Protein AF-A0A6D1P0G1-F1 (afdb_monomer_lite)

Radius of gyration: 15.42 Å; chains: 1; bounding box: 38×41×40 Å

Foldseek 3Di:
DKKAFAFPVLAFDFQDDDDPNHRPSAQGRMDDQNNQAHPLNQWGKPHDQLPPPDPDDSIDIHGPFVSDDNRGFKMWDKDFDACCVVVVHWLLVDAPDKDFDADPVRHTPDMDRSYNDPVGVLFGMFGAWMWGADPVGIDIDGDGGTDNDRDCVVVNVVRD

pLDDT: mean 92.76, std 8.38, range [57.5, 98.75]

InterPro domains:
  IPR003325 TerD domain [PF02342] (26-149)
  IPR003325 TerD domain [cd06974] (3-150)
  IPR051324 Stress and Tellurium Resistance Protein [PTHR32097] (19-156)

Sequence (160 aa):
MIAFLCNSAGKVTDLGNVENGKPTLVNGDIIFFNSLRHKSGNIWLTGDNRTGAGDGDDEQIIVRLNSLDAQYEKIVFIVQIYNGEKLQQHFGKVQNAFIRAVDARNIEMARFDLSGGPAFASQRSMVFAELIREATGWKLRAIGEPSESDSFVSHLRNYM

Organism: Escherichia coli (NCBI:txid562)

Structure (mmCIF, N/CA/C/O backbone):
data_AF-A0A6D1P0G1-F1
#
_entry.id   AF-A0A6D1P0G1-F1
#
loop_
_atom_site.group_PDB
_atom_site.id
_atom_site.type_symbol
_atom_site.label_atom_id
_atom_site.label_alt_id
_atom_site.label_comp_id
_atom_site.label_asym_id
_atom_site.label_entity_id
_atom_site.label_seq_id
_atom_site.pdbx_PDB_ins_code
_atom_site.Cartn_x
_atom_site.Cartn_y
_atom_site.Cartn_z
_atom_site.occupancy
_atom_site.B_iso_or_equiv
_atom_site.auth_seq_id
_atom_site.auth_comp_id
_atom_site.auth_asym_id
_atom_site.auth_atom_id
_atom_site.pdbx_PDB_model_num
ATOM 1 N N . MET A 1 1 ? 6.107 -1.450 -1.390 1.00 91.38 1 MET A N 1
ATOM 2 C CA . MET A 1 1 ? 4.628 -1.388 -1.307 1.00 91.38 1 MET A CA 1
ATOM 3 C C . MET A 1 1 ? 4.203 -0.365 -0.266 1.00 91.38 1 MET A C 1
ATOM 5 O O . MET A 1 1 ? 4.974 -0.069 0.642 1.00 91.38 1 MET A O 1
ATOM 9 N N . ILE A 1 2 ? 2.995 0.182 -0.402 1.00 97.25 2 ILE A N 1
ATOM 10 C CA . ILE A 1 2 ? 2.421 1.186 0.497 1.00 97.25 2 ILE A CA 1
ATOM 11 C C . ILE A 1 2 ? 0.972 0.807 0.818 1.00 97.25 2 ILE A C 1
ATOM 13 O O . ILE A 1 2 ? 0.255 0.332 -0.064 1.00 97.25 2 ILE A O 1
ATOM 17 N N . ALA A 1 3 ? 0.536 1.033 2.058 1.00 98.44 3 ALA A N 1
ATOM 18 C CA . ALA A 1 3 ? -0.874 0.963 2.431 1.00 98.44 3 ALA A CA 1
ATOM 19 C C . ALA A 1 3 ? -1.321 2.220 3.184 1.00 98.44 3 ALA A C 1
ATOM 21 O O . ALA A 1 3 ? -0.634 2.673 4.099 1.00 98.44 3 ALA A O 1
ATOM 22 N N . PHE A 1 4 ? -2.485 2.753 2.819 1.00 98.69 4 PHE A N 1
ATOM 23 C CA . PHE A 1 4 ? -3.158 3.838 3.536 1.00 98.69 4 PHE A CA 1
ATOM 24 C C . PHE A 1 4 ? -4.323 3.268 4.328 1.00 98.69 4 PHE A C 1
ATOM 2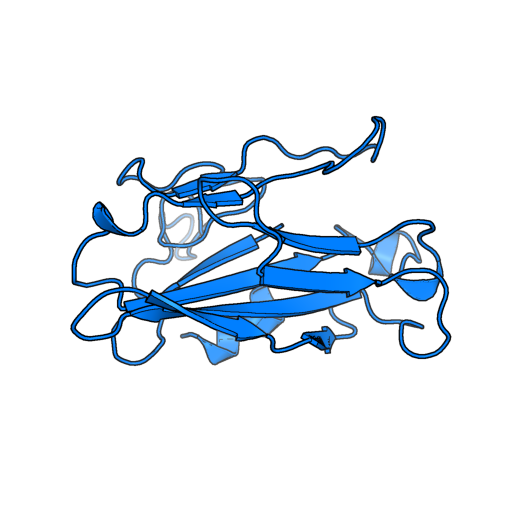6 O O . PHE A 1 4 ? -5.160 2.579 3.746 1.00 98.69 4 PHE A O 1
ATOM 33 N N . LEU A 1 5 ? -4.394 3.558 5.624 1.00 98.75 5 LEU A N 1
ATOM 34 C CA . LEU A 1 5 ? -5.568 3.281 6.438 1.00 98.75 5 LEU A CA 1
ATOM 35 C C . LEU A 1 5 ? -6.461 4.521 6.424 1.00 98.75 5 LEU A C 1
ATOM 37 O O . LEU A 1 5 ? -6.037 5.618 6.780 1.00 98.75 5 LEU A O 1
ATOM 41 N N . CYS A 1 6 ? -7.704 4.335 6.003 1.00 98.75 6 CYS A N 1
ATOM 42 C CA . CYS A 1 6 ? -8.660 5.404 5.779 1.00 98.75 6 CYS A CA 1
ATOM 43 C C . CYS A 1 6 ? -9.904 5.220 6.653 1.00 98.75 6 CYS A C 1
ATOM 45 O O . CYS A 1 6 ? -10.365 4.096 6.883 1.00 98.75 6 CYS A O 1
ATOM 47 N N . ASN A 1 7 ? -10.487 6.337 7.077 1.00 98.12 7 ASN A N 1
ATOM 48 C CA . ASN A 1 7 ? -11.768 6.370 7.773 1.00 98.12 7 ASN A CA 1
ATOM 49 C C . ASN A 1 7 ? -12.967 6.124 6.834 1.00 98.12 7 ASN A C 1
ATOM 51 O O . ASN A 1 7 ? -12.798 5.862 5.640 1.00 98.12 7 ASN A O 1
ATOM 55 N N . SER A 1 8 ? -14.186 6.250 7.366 1.00 96.50 8 SER A N 1
ATOM 56 C CA . SER A 1 8 ? -15.449 6.109 6.620 1.00 96.50 8 SER A CA 1
ATOM 57 C C . SER A 1 8 ? -15.610 7.093 5.454 1.00 96.50 8 SER A C 1
ATOM 59 O O . SER A 1 8 ? -16.233 6.769 4.445 1.00 96.50 8 SER A O 1
ATOM 61 N N . ALA A 1 9 ? -14.991 8.275 5.533 1.00 97.38 9 ALA A N 1
ATOM 62 C CA . ALA A 1 9 ? -14.937 9.245 4.437 1.00 97.38 9 ALA A CA 1
ATOM 63 C C . ALA A 1 9 ? -13.852 8.913 3.391 1.00 97.38 9 ALA A C 1
ATOM 65 O O . ALA A 1 9 ? -13.644 9.668 2.439 1.00 97.38 9 ALA A O 1
ATOM 66 N N . GLY A 1 10 ? -13.134 7.800 3.563 1.00 97.62 10 GLY A N 1
ATOM 67 C CA . GLY A 1 10 ? -12.023 7.399 2.709 1.00 97.62 10 GLY A CA 1
ATOM 68 C C . GLY A 1 10 ? -10.750 8.216 2.936 1.00 97.62 10 GLY A C 1
ATOM 69 O O . GLY A 1 10 ? -9.910 8.251 2.038 1.00 97.62 10 GLY A O 1
ATOM 70 N N . LYS A 1 11 ? -10.595 8.865 4.099 1.00 98.38 11 LYS A N 1
ATOM 71 C CA . LYS A 1 11 ? -9.481 9.779 4.391 1.00 98.38 11 LYS A CA 1
ATOM 72 C C . LYS A 1 11 ? -8.499 9.228 5.420 1.00 98.38 11 LYS A C 1
ATOM 74 O O . LYS A 1 11 ? -8.914 8.617 6.403 1.00 98.38 11 LYS A O 1
ATOM 79 N N . VAL A 1 12 ? -7.212 9.477 5.200 1.00 98.38 12 VAL A N 1
ATOM 80 C CA . VAL A 1 12 ? -6.123 9.248 6.153 1.00 98.38 12 VAL A CA 1
ATOM 81 C C . VAL A 1 12 ? -6.141 10.386 7.165 1.00 98.38 12 VAL A C 1
ATOM 83 O O . VAL A 1 12 ? -5.988 11.548 6.794 1.00 98.38 12 VAL A O 1
ATOM 86 N N . THR A 1 13 ? -6.342 10.063 8.440 1.00 96.81 13 THR A N 1
ATOM 87 C CA . THR A 1 13 ? -6.529 11.075 9.493 1.00 96.81 13 THR A CA 1
ATOM 88 C C . THR A 1 13 ? -5.311 11.272 10.387 1.00 96.81 13 THR A C 1
ATOM 90 O O . THR A 1 13 ? -5.157 12.348 10.959 1.00 96.81 13 THR A O 1
ATOM 93 N N . ASP A 1 14 ? -4.434 10.273 10.497 1.00 97.69 14 ASP A N 1
ATOM 94 C CA . ASP A 1 14 ? -3.178 10.368 11.240 1.00 97.69 14 ASP A CA 1
ATOM 95 C C . ASP A 1 14 ? -1.982 10.326 10.276 1.00 97.69 14 ASP A C 1
ATOM 97 O O . ASP A 1 14 ? -1.639 9.283 9.719 1.00 97.69 14 ASP A O 1
ATOM 101 N N . LEU A 1 15 ? -1.328 11.472 10.073 1.00 97.31 15 LEU A N 1
ATOM 102 C CA . LEU A 1 15 ? -0.109 11.580 9.258 1.00 97.31 15 LEU A CA 1
ATOM 103 C C . LEU A 1 15 ? 1.173 11.320 10.070 1.00 97.31 15 LEU A C 1
ATOM 105 O O . LEU A 1 15 ? 2.273 11.585 9.583 1.00 97.31 15 LEU A O 1
ATOM 109 N N . GLY A 1 16 ? 1.049 10.800 11.290 1.00 96.69 16 GLY A N 1
ATOM 110 C CA . GLY A 1 16 ? 2.168 10.405 12.128 1.00 96.69 16 GLY A CA 1
ATOM 111 C C . GLY A 1 16 ? 2.874 11.573 12.808 1.00 96.69 16 GLY A C 1
ATOM 112 O O . GLY A 1 16 ? 2.311 12.647 13.031 1.00 96.69 16 GLY A O 1
ATOM 113 N N . ASN A 1 17 ? 4.135 11.341 13.168 1.00 96.62 17 ASN A N 1
ATOM 114 C CA . ASN A 1 17 ? 4.950 12.316 13.883 1.00 96.62 17 ASN A CA 1
ATOM 115 C C . ASN A 1 17 ? 5.114 13.614 13.077 1.00 96.62 17 ASN A C 1
ATOM 117 O O . ASN A 1 17 ? 5.115 13.613 11.847 1.00 96.62 17 ASN A O 1
ATOM 121 N N . VAL A 1 18 ? 5.343 14.720 13.783 1.00 96.94 18 VAL A N 1
ATOM 122 C CA . VAL A 1 18 ? 5.631 16.022 13.176 1.00 96.94 18 VAL A CA 1
ATOM 123 C C . VAL A 1 18 ? 7.052 16.437 13.527 1.00 96.94 18 VAL A C 1
ATOM 125 O O . VAL A 1 18 ? 7.415 16.516 14.697 1.00 96.94 18 VAL A O 1
ATOM 128 N N . GLU A 1 19 ? 7.837 16.768 12.508 1.00 96.12 19 GLU A N 1
ATOM 129 C CA . GLU A 1 19 ? 9.186 17.312 12.640 1.00 96.12 19 GLU A CA 1
ATOM 130 C C . GLU A 1 19 ? 9.276 18.618 11.851 1.00 96.12 19 GLU A C 1
ATOM 132 O O . GLU A 1 19 ? 8.849 18.698 10.699 1.00 96.12 19 GLU A O 1
ATOM 137 N N . ASN A 1 20 ? 9.803 19.677 12.472 1.00 95.56 20 ASN A N 1
ATOM 138 C CA . ASN A 1 20 ? 9.912 21.009 11.857 1.00 95.56 20 ASN A CA 1
ATOM 139 C C . ASN A 1 20 ? 8.586 21.521 11.250 1.00 95.56 20 ASN A C 1
ATOM 141 O O . ASN A 1 20 ? 8.569 22.140 10.184 1.00 95.56 20 ASN A O 1
ATOM 145 N N . GLY A 1 21 ? 7.464 21.226 11.915 1.00 94.31 21 GLY A N 1
ATOM 146 C CA . GLY A 1 21 ? 6.123 21.622 11.474 1.00 94.31 21 GLY A CA 1
ATOM 147 C C . GLY A 1 21 ? 5.572 20.830 10.284 1.00 94.31 21 GLY A C 1
ATOM 148 O O . GLY A 1 21 ? 4.543 21.220 9.736 1.00 94.31 21 GLY A O 1
ATOM 149 N N . LYS A 1 22 ? 6.225 19.736 9.867 1.00 93.81 22 LYS A N 1
ATOM 150 C CA . LYS A 1 22 ? 5.776 18.878 8.763 1.00 93.81 22 LYS A CA 1
ATOM 151 C C . LYS A 1 22 ? 5.566 17.432 9.231 1.00 93.81 22 LYS A C 1
ATOM 153 O O . LYS A 1 22 ? 6.395 16.932 9.990 1.00 93.81 22 LYS A O 1
ATOM 158 N N . PRO A 1 23 ? 4.503 16.744 8.776 1.00 95.06 23 PRO A N 1
ATOM 159 C CA . PRO A 1 23 ? 4.328 15.324 9.055 1.00 95.06 23 PRO A CA 1
ATOM 160 C C . PRO A 1 23 ? 5.445 14.490 8.424 1.00 95.06 23 PRO A C 1
ATOM 162 O O . PRO A 1 23 ? 5.789 14.690 7.257 1.00 95.06 23 PRO A O 1
ATOM 165 N N . THR A 1 24 ? 5.987 13.534 9.173 1.00 95.44 24 THR A N 1
ATOM 166 C CA . THR A 1 24 ? 6.988 12.576 8.680 1.00 95.44 24 THR A CA 1
ATOM 167 C C . THR A 1 24 ? 6.353 11.336 8.058 1.00 95.44 24 THR A C 1
ATOM 169 O O . THR A 1 24 ? 7.056 10.548 7.427 1.00 95.44 24 THR A O 1
ATOM 172 N N . LEU A 1 25 ? 5.035 11.148 8.233 1.00 96.62 25 LEU A N 1
ATOM 173 C CA . LEU A 1 25 ? 4.267 9.946 7.871 1.00 96.62 25 LEU A CA 1
ATOM 174 C C . LEU A 1 25 ? 4.622 8.704 8.706 1.00 96.62 25 LEU A C 1
ATOM 176 O O . LEU A 1 25 ? 3.925 7.692 8.645 1.00 96.62 25 LEU A O 1
ATOM 180 N N . VAL A 1 26 ? 5.680 8.773 9.517 1.00 95.81 26 VAL A N 1
ATOM 181 C CA . VAL A 1 26 ? 6.118 7.696 10.408 1.00 95.81 26 VAL A CA 1
ATOM 182 C C . VAL A 1 26 ? 5.215 7.647 11.633 1.00 95.81 26 VAL A C 1
ATOM 184 O O . VAL A 1 26 ? 4.880 8.684 12.203 1.00 95.81 26 VAL A O 1
ATOM 187 N N . ASN A 1 27 ? 4.852 6.433 12.056 1.00 94.31 27 ASN A N 1
ATOM 188 C CA . ASN A 1 27 ? 3.897 6.164 13.141 1.00 94.31 27 ASN A CA 1
ATOM 189 C C . ASN A 1 27 ? 2.466 6.677 12.890 1.00 94.31 27 ASN A C 1
ATOM 191 O O . ASN A 1 27 ? 1.669 6.703 13.826 1.00 94.31 27 ASN A O 1
ATOM 195 N N . GLY A 1 28 ? 2.138 7.053 11.652 1.00 97.00 28 GLY A N 1
ATOM 196 C CA . GLY A 1 28 ? 0.778 7.398 11.241 1.00 97.00 28 GLY A CA 1
ATOM 197 C C . GLY A 1 28 ? 0.008 6.214 10.658 1.00 97.00 28 GLY A C 1
ATOM 198 O O . GLY A 1 28 ? 0.442 5.062 10.714 1.00 97.00 28 GLY A O 1
ATOM 199 N N . ASP A 1 29 ? -1.104 6.530 10.004 1.00 98.44 29 ASP A N 1
ATOM 200 C CA . ASP A 1 29 ? -2.013 5.616 9.303 1.00 98.44 29 ASP A CA 1
ATOM 201 C C . ASP A 1 29 ? -1.483 5.194 7.912 1.00 98.44 29 ASP A C 1
ATOM 203 O O . ASP A 1 29 ? -2.236 4.772 7.032 1.00 98.44 29 ASP A O 1
ATOM 207 N N . ILE A 1 30 ? -0.170 5.308 7.687 1.00 98.31 30 ILE A N 1
ATOM 208 C CA . ILE A 1 30 ? 0.495 4.988 6.421 1.00 98.31 30 ILE A CA 1
ATOM 209 C C . ILE A 1 30 ? 1.604 3.969 6.679 1.00 98.31 30 ILE A C 1
ATOM 211 O O . ILE A 1 30 ? 2.532 4.202 7.457 1.00 98.31 30 ILE A O 1
ATOM 215 N N . ILE A 1 31 ? 1.525 2.844 5.971 1.00 98.12 31 ILE A N 1
ATOM 216 C CA . ILE A 1 31 ? 2.542 1.792 5.965 1.00 98.12 31 ILE A CA 1
ATOM 217 C C . ILE A 1 31 ? 3.390 1.921 4.712 1.00 98.12 31 ILE A C 1
ATOM 219 O O . ILE A 1 31 ? 2.855 1.921 3.607 1.00 98.12 31 ILE A O 1
ATOM 223 N N . PHE A 1 32 ? 4.705 2.009 4.883 1.00 95.94 32 PHE A N 1
ATOM 224 C CA . PHE A 1 32 ? 5.691 2.090 3.801 1.00 95.94 32 PHE A CA 1
ATOM 225 C C . PHE A 1 32 ? 7.092 1.766 4.343 1.00 95.94 32 PHE A C 1
ATOM 227 O O . PHE A 1 32 ? 7.247 1.497 5.531 1.00 95.94 32 PHE A O 1
ATOM 234 N N . PHE A 1 33 ? 8.130 1.813 3.503 1.00 92.12 33 PHE A N 1
ATOM 235 C CA . PHE A 1 33 ? 9.489 1.375 3.861 1.00 92.12 33 PHE A CA 1
ATOM 236 C C . PHE A 1 33 ? 10.109 2.065 5.102 1.00 92.12 33 PHE A C 1
ATOM 238 O O . PHE A 1 33 ? 10.916 1.443 5.785 1.00 92.12 33 PHE A O 1
ATOM 245 N N . ASN A 1 34 ? 9.712 3.303 5.447 1.00 93.31 34 ASN A N 1
ATOM 246 C CA . ASN A 1 34 ? 10.153 3.980 6.685 1.00 93.31 34 ASN A CA 1
ATOM 247 C C . ASN A 1 34 ? 9.167 3.843 7.865 1.00 93.31 34 ASN A C 1
ATOM 249 O O . ASN A 1 34 ? 9.455 4.313 8.961 1.00 93.31 34 ASN A O 1
ATOM 253 N N . SER A 1 35 ? 8.005 3.220 7.660 1.00 96.00 35 SER A N 1
ATOM 254 C CA . SER A 1 35 ? 6.970 2.990 8.676 1.00 96.00 35 SER A CA 1
ATOM 255 C C . SER A 1 35 ? 6.394 1.588 8.475 1.00 96.00 35 SER A C 1
ATOM 257 O O . SER A 1 35 ? 5.293 1.399 7.957 1.00 96.00 35 SER A O 1
ATOM 259 N N . LEU A 1 36 ? 7.198 0.575 8.812 1.00 95.81 36 LEU A N 1
ATOM 260 C CA . LEU A 1 36 ? 6.915 -0.821 8.461 1.00 95.81 36 LEU A CA 1
ATOM 261 C C . LEU A 1 36 ? 5.712 -1.407 9.203 1.00 95.81 36 LEU A C 1
ATOM 263 O O . LEU A 1 36 ? 5.164 -2.414 8.776 1.00 95.81 36 LEU A O 1
ATOM 267 N N . ARG A 1 37 ? 5.300 -0.834 10.334 1.00 97.00 37 ARG A N 1
ATOM 268 C CA . ARG A 1 37 ? 4.251 -1.404 11.183 1.00 97.00 37 ARG A CA 1
ATOM 269 C C . ARG A 1 37 ? 3.398 -0.298 11.778 1.00 97.00 37 ARG A C 1
ATOM 271 O O . ARG A 1 37 ? 3.921 0.651 12.350 1.00 97.00 37 ARG A O 1
ATOM 278 N N . HIS A 1 38 ? 2.082 -0.458 11.684 1.00 98.12 38 HIS A N 1
ATOM 279 C CA . HIS A 1 38 ? 1.130 0.468 12.289 1.00 98.12 38 HIS A CA 1
ATOM 280 C C . HIS A 1 38 ? 1.117 0.268 13.808 1.00 98.12 38 HIS A C 1
ATOM 282 O O . HIS A 1 38 ? 1.244 -0.867 14.278 1.00 98.12 38 HIS A O 1
ATOM 288 N N . LYS A 1 39 ? 0.871 1.336 14.578 1.00 95.44 39 LYS A N 1
ATOM 289 C CA . LYS A 1 39 ? 0.814 1.313 16.055 1.00 95.44 39 LYS A CA 1
ATOM 290 C C . LYS A 1 39 ? -0.142 0.259 16.627 1.00 95.44 39 LYS A C 1
ATOM 292 O O . LYS A 1 39 ? 0.136 -0.317 17.669 1.00 95.44 39 LYS A O 1
ATOM 297 N N . SER A 1 40 ? -1.224 -0.061 15.908 1.00 96.69 40 SER A N 1
ATOM 298 C CA . SER A 1 40 ? -2.155 -1.140 16.296 1.00 96.69 40 SER A CA 1
ATOM 299 C C . SER A 1 40 ? -1.541 -2.549 16.279 1.00 96.69 40 SER A C 1
ATOM 301 O O . SER A 1 40 ? -2.115 -3.482 16.828 1.00 96.69 40 SER A O 1
ATOM 303 N N . GLY A 1 41 ? -0.439 -2.750 15.551 1.00 97.19 41 GLY A N 1
ATOM 304 C CA . GLY A 1 41 ? 0.134 -4.065 15.267 1.00 97.19 41 GLY A CA 1
ATOM 305 C C . GLY A 1 41 ? -0.664 -4.941 14.287 1.00 97.19 41 GLY A C 1
ATOM 306 O O . GLY A 1 41 ? -0.209 -6.042 13.969 1.00 97.19 41 GLY A O 1
ATOM 307 N N . ASN A 1 42 ? -1.804 -4.466 13.776 1.00 98.12 42 ASN A N 1
ATOM 308 C CA . ASN A 1 42 ? -2.715 -5.231 12.914 1.00 98.12 42 ASN A CA 1
ATOM 309 C C . ASN A 1 42 ? -2.467 -5.051 11.415 1.00 98.12 42 ASN A C 1
ATOM 311 O O . ASN A 1 42 ? -3.133 -5.694 10.611 1.00 98.12 42 ASN A O 1
ATOM 315 N N . ILE A 1 43 ? -1.503 -4.220 11.030 1.00 98.31 43 ILE A N 1
ATOM 316 C CA . ILE A 1 43 ? -1.025 -4.118 9.654 1.00 98.31 43 ILE A CA 1
ATOM 317 C C . ILE A 1 43 ? 0.465 -3.792 9.641 1.00 98.31 43 ILE A C 1
ATOM 319 O O . ILE A 1 43 ? 0.936 -2.968 10.434 1.00 98.31 43 ILE A O 1
ATOM 323 N N . TRP A 1 44 ? 1.212 -4.485 8.786 1.00 97.75 44 TRP A N 1
ATOM 324 C CA . TRP A 1 44 ? 2.653 -4.302 8.648 1.00 97.75 44 TRP A CA 1
ATOM 325 C C . TRP A 1 44 ? 3.165 -4.756 7.279 1.00 97.75 44 TRP A C 1
ATOM 327 O O . TRP A 1 44 ? 2.595 -5.649 6.659 1.00 97.75 44 TRP A O 1
ATOM 337 N N . LEU A 1 45 ? 4.268 -4.155 6.847 1.00 95.94 45 LEU A N 1
ATOM 338 C CA . LEU A 1 45 ? 5.118 -4.562 5.737 1.00 95.94 45 LEU A CA 1
ATOM 339 C C . LEU A 1 45 ? 6.200 -5.516 6.281 1.00 95.94 45 LEU A C 1
ATOM 341 O O . LEU A 1 45 ? 6.858 -5.204 7.274 1.00 95.94 45 LEU A O 1
ATOM 345 N N . THR A 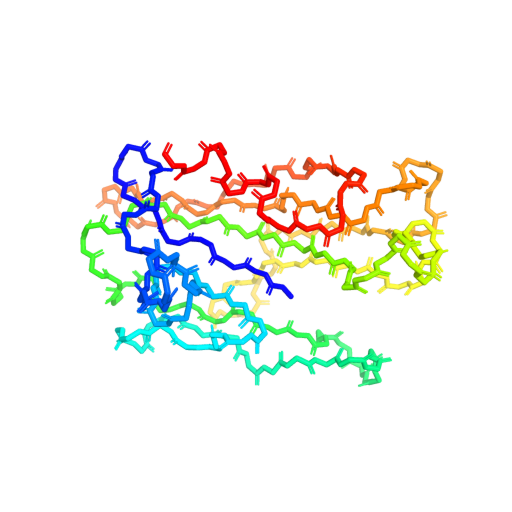1 46 ? 6.359 -6.698 5.683 1.00 89.44 46 THR A N 1
ATOM 346 C CA . THR A 1 46 ? 7.282 -7.754 6.156 1.00 89.44 46 THR A CA 1
ATOM 347 C C . THR A 1 46 ? 8.758 -7.438 5.925 1.00 89.44 46 THR A C 1
ATOM 349 O O . THR A 1 46 ? 9.613 -8.008 6.599 1.00 89.44 46 THR A O 1
ATOM 352 N N . GLY A 1 47 ? 9.054 -6.517 5.012 1.00 79.44 47 GLY A N 1
ATOM 353 C CA . GLY A 1 47 ? 10.392 -6.068 4.651 1.00 79.44 47 GLY A CA 1
ATOM 354 C C . GLY A 1 47 ? 10.341 -5.180 3.407 1.00 79.44 47 GLY A C 1
ATOM 355 O O . GLY A 1 47 ? 9.329 -5.146 2.712 1.00 79.44 47 GLY A O 1
ATOM 356 N N . ASP A 1 48 ? 11.426 -4.449 3.163 1.00 69.94 48 ASP A N 1
ATOM 357 C CA . ASP A 1 48 ? 11.672 -3.669 1.941 1.00 69.94 48 ASP A CA 1
ATOM 358 C C . ASP A 1 48 ? 12.749 -4.420 1.144 1.00 69.94 48 ASP A C 1
ATOM 360 O O . ASP A 1 48 ? 13.944 -4.325 1.456 1.00 69.94 48 ASP A O 1
ATOM 364 N N . ASN A 1 49 ? 12.331 -5.268 0.198 1.00 72.75 49 ASN A N 1
ATOM 365 C CA . ASN A 1 49 ? 13.257 -6.040 -0.630 1.00 72.75 49 ASN A CA 1
ATOM 366 C C . ASN A 1 49 ? 13.725 -5.178 -1.803 1.00 72.75 49 ASN A C 1
ATOM 368 O O . ASN A 1 49 ? 13.126 -5.134 -2.874 1.00 72.75 49 ASN A O 1
ATOM 372 N N . ARG A 1 50 ? 14.852 -4.498 -1.591 1.00 68.81 50 ARG A N 1
ATOM 373 C CA . ARG A 1 50 ? 15.419 -3.538 -2.549 1.00 68.81 50 ARG A CA 1
ATOM 374 C C . ARG A 1 50 ? 16.073 -4.170 -3.772 1.00 68.81 50 ARG A C 1
ATOM 376 O O . ARG A 1 50 ? 16.410 -3.443 -4.705 1.00 68.81 50 ARG A O 1
ATOM 383 N N . THR A 1 51 ? 16.338 -5.475 -3.746 1.00 63.62 51 THR A N 1
ATOM 384 C CA . THR A 1 51 ? 17.036 -6.171 -4.835 1.00 63.62 51 THR A CA 1
ATOM 385 C C . THR A 1 51 ? 16.089 -6.954 -5.733 1.00 63.62 51 THR A C 1
ATOM 387 O O . THR A 1 51 ? 16.484 -7.270 -6.853 1.00 63.62 51 THR A O 1
ATOM 390 N N . GLY A 1 52 ? 14.880 -7.278 -5.256 1.00 61.00 52 GLY A N 1
ATOM 391 C CA . GLY A 1 52 ? 13.977 -8.214 -5.935 1.00 61.00 52 GLY A CA 1
ATOM 392 C C . GLY A 1 52 ? 14.577 -9.618 -6.062 1.00 61.00 52 GLY A C 1
ATOM 393 O O . GLY A 1 52 ? 14.287 -10.343 -7.007 1.00 61.00 52 GLY A O 1
ATOM 394 N N . ALA A 1 53 ? 15.529 -9.963 -5.184 1.00 57.50 53 ALA A N 1
ATOM 395 C CA . ALA A 1 53 ? 16.154 -11.277 -5.184 1.00 57.50 53 ALA A CA 1
ATOM 396 C C . ALA A 1 53 ? 15.313 -12.245 -4.345 1.00 57.50 53 ALA A C 1
ATOM 398 O O . ALA A 1 53 ? 15.063 -11.983 -3.168 1.00 57.50 53 ALA A O 1
ATOM 399 N N . GLY A 1 54 ? 14.951 -13.379 -4.941 1.00 59.16 54 GLY A N 1
ATOM 400 C CA . GLY A 1 54 ? 14.129 -14.417 -4.326 1.00 59.16 54 GLY A CA 1
ATOM 401 C C . GLY A 1 54 ? 13.087 -14.947 -5.308 1.00 59.16 54 GLY A C 1
ATOM 402 O O . GLY A 1 54 ? 12.836 -14.336 -6.342 1.00 59.16 54 GLY A O 1
ATOM 403 N N . ASP A 1 55 ? 12.495 -16.095 -4.984 1.00 61.81 55 ASP A N 1
ATOM 404 C CA . ASP A 1 55 ? 11.316 -16.599 -5.687 1.00 61.81 55 ASP A CA 1
ATOM 405 C C . ASP A 1 55 ? 10.054 -16.176 -4.920 1.00 61.81 55 ASP A C 1
ATOM 407 O O . ASP A 1 55 ? 9.989 -16.316 -3.696 1.00 61.81 55 ASP A O 1
ATOM 411 N N . GLY A 1 56 ? 9.021 -15.721 -5.633 1.00 70.69 56 GLY A N 1
ATOM 412 C CA . GLY A 1 56 ? 7.714 -15.400 -5.051 1.00 70.69 56 GLY A CA 1
ATOM 413 C C . GLY A 1 56 ? 7.486 -13.908 -4.812 1.00 70.69 56 GLY A C 1
ATOM 414 O O . GLY A 1 56 ? 7.796 -13.090 -5.671 1.00 70.69 56 GLY A O 1
ATOM 415 N N . ASP A 1 57 ? 6.849 -13.564 -3.689 1.00 79.06 57 ASP A N 1
ATOM 416 C CA . ASP A 1 57 ? 6.534 -12.171 -3.358 1.00 79.06 57 ASP A CA 1
ATOM 417 C C . ASP A 1 57 ? 7.738 -11.510 -2.669 1.00 79.06 57 ASP A C 1
ATOM 419 O O . ASP A 1 57 ? 8.086 -11.874 -1.545 1.00 79.06 57 ASP A O 1
ATOM 423 N N . ASP A 1 58 ? 8.338 -10.510 -3.318 1.00 83.31 58 ASP A N 1
ATOM 424 C CA . ASP A 1 58 ? 9.496 -9.777 -2.784 1.00 83.31 58 ASP A CA 1
ATOM 425 C C . ASP A 1 58 ? 9.171 -8.974 -1.518 1.00 83.31 58 ASP A C 1
ATOM 427 O O . ASP A 1 58 ? 9.985 -8.859 -0.602 1.00 83.31 58 ASP A O 1
ATOM 431 N N . GLU A 1 59 ? 7.964 -8.419 -1.458 1.00 89.31 59 GLU A N 1
ATOM 432 C CA . GLU A 1 59 ? 7.451 -7.640 -0.338 1.00 89.31 59 GLU A CA 1
ATOM 433 C C . GLU A 1 59 ? 6.021 -8.072 -0.032 1.00 89.31 59 GLU A C 1
ATOM 435 O O . GLU A 1 59 ? 5.256 -8.406 -0.938 1.00 89.31 59 GLU A O 1
ATOM 440 N N . GLN A 1 60 ? 5.615 -8.018 1.238 1.00 93.81 60 GLN A N 1
ATOM 441 C CA . GLN A 1 60 ? 4.244 -8.342 1.633 1.00 93.81 60 GLN A CA 1
ATOM 442 C C . GLN A 1 60 ? 3.718 -7.347 2.662 1.00 93.81 60 GLN A C 1
ATOM 444 O O . GLN A 1 60 ? 4.359 -7.094 3.680 1.00 93.81 60 GLN A O 1
ATOM 449 N N . ILE A 1 61 ? 2.512 -6.822 2.431 1.00 96.88 61 ILE A N 1
ATOM 450 C CA . ILE A 1 61 ? 1.735 -6.150 3.474 1.00 96.88 61 ILE A CA 1
ATOM 451 C C . ILE A 1 61 ? 0.744 -7.162 4.039 1.00 96.88 61 ILE A C 1
ATOM 453 O O . ILE A 1 61 ? -0.126 -7.656 3.326 1.00 96.88 61 ILE A O 1
ATOM 457 N N . ILE A 1 62 ? 0.867 -7.455 5.329 1.00 97.06 62 ILE A N 1
ATOM 458 C CA . ILE A 1 62 ? -0.029 -8.359 6.047 1.00 97.06 62 ILE A CA 1
ATOM 459 C C . ILE A 1 62 ? -1.010 -7.527 6.864 1.00 97.06 62 ILE A C 1
ATOM 461 O O . ILE A 1 62 ? -0.608 -6.602 7.571 1.00 97.06 62 ILE A O 1
ATOM 465 N N . VAL A 1 63 ? -2.296 -7.884 6.796 1.00 98.12 63 VAL A N 1
ATOM 466 C CA . VAL A 1 63 ? -3.387 -7.181 7.482 1.00 98.12 63 VAL A CA 1
ATOM 467 C C . VAL A 1 63 ? -4.257 -8.158 8.274 1.00 98.12 63 VAL A C 1
ATOM 469 O O . VAL A 1 63 ? -4.809 -9.110 7.727 1.00 98.12 63 VAL A O 1
ATOM 472 N N . ARG A 1 64 ? -4.447 -7.895 9.568 1.00 97.75 64 ARG A N 1
ATOM 473 C CA . ARG A 1 64 ? -5.420 -8.571 10.439 1.00 97.75 64 ARG A CA 1
ATOM 474 C C . ARG A 1 64 ? -6.740 -7.805 10.420 1.00 97.75 64 ARG A C 1
ATOM 476 O O . ARG A 1 64 ? -7.052 -7.050 11.337 1.00 97.75 64 ARG A O 1
ATOM 483 N N . LEU A 1 65 ? -7.510 -8.009 9.355 1.00 97.19 65 LEU A N 1
ATOM 484 C CA . LEU A 1 65 ? -8.715 -7.231 9.043 1.00 97.19 65 LEU A CA 1
ATOM 485 C C . LEU A 1 65 ? -9.770 -7.214 10.161 1.00 97.19 65 LEU A C 1
ATOM 487 O O . LEU A 1 65 ? -10.350 -6.168 10.446 1.00 97.19 65 LEU A O 1
ATOM 491 N N . ASN A 1 66 ? -9.981 -8.347 10.834 1.00 94.69 66 ASN A N 1
ATOM 492 C CA . ASN A 1 66 ? -10.963 -8.462 11.922 1.00 94.69 66 ASN A CA 1
ATOM 493 C C . ASN A 1 66 ? -10.505 -7.795 13.229 1.00 94.69 66 ASN A C 1
ATOM 495 O O . ASN A 1 66 ? -11.307 -7.627 14.140 1.00 94.69 66 ASN A O 1
ATOM 499 N N . SER A 1 67 ? -9.223 -7.438 13.335 1.00 97.12 67 SER A N 1
ATOM 500 C CA . SER A 1 67 ? -8.639 -6.792 14.516 1.00 97.12 67 SER A CA 1
ATOM 501 C C . SER A 1 67 ? -8.412 -5.292 14.319 1.00 97.12 67 SER A C 1
ATOM 503 O O . SER A 1 67 ? -8.027 -4.608 15.263 1.00 97.12 67 SER A O 1
ATOM 505 N N . LEU A 1 68 ? -8.610 -4.767 13.106 1.00 97.38 68 LEU A N 1
ATOM 506 C CA . LEU A 1 68 ? -8.512 -3.333 12.854 1.00 97.38 68 LEU A CA 1
ATOM 507 C C . LEU A 1 68 ? -9.652 -2.586 13.540 1.00 97.38 68 LEU A C 1
ATOM 509 O O . LEU A 1 68 ? -10.813 -2.984 13.413 1.00 97.38 68 LEU A O 1
ATOM 513 N N . ASP A 1 69 ? -9.296 -1.476 14.188 1.00 97.31 69 ASP A N 1
ATOM 514 C CA . ASP A 1 69 ? -10.236 -0.554 14.822 1.00 97.31 69 ASP A CA 1
ATOM 515 C C . ASP A 1 69 ? -11.359 -0.146 13.853 1.00 97.31 69 ASP A C 1
ATOM 517 O O . ASP A 1 69 ? -11.138 -0.017 12.642 1.00 97.31 69 ASP A O 1
ATOM 521 N N . ALA A 1 70 ? -12.567 0.028 14.389 1.00 96.50 70 ALA A N 1
ATOM 522 C CA . ALA A 1 70 ? -13.755 0.385 13.625 1.00 96.50 70 ALA A CA 1
ATOM 523 C C . ALA A 1 70 ? -13.612 1.734 12.908 1.00 96.50 70 ALA A C 1
ATOM 525 O O . ALA A 1 70 ? -14.234 1.915 11.868 1.00 96.50 70 ALA A O 1
ATOM 526 N N . GLN A 1 71 ? -12.758 2.639 13.401 1.00 97.44 71 GLN A N 1
ATOM 527 C CA . GLN A 1 71 ? -12.478 3.904 12.722 1.00 97.44 71 GLN A CA 1
ATOM 528 C C . GLN A 1 71 ? -11.873 3.716 11.324 1.00 97.44 71 GLN A C 1
ATOM 530 O O . GLN A 1 71 ? -11.973 4.624 10.507 1.00 97.44 71 GLN A O 1
ATOM 535 N N . TYR A 1 72 ? -11.242 2.569 11.044 1.00 98.38 72 TYR A N 1
ATOM 536 C CA . TYR A 1 72 ? -10.685 2.250 9.733 1.00 98.38 72 TYR A CA 1
ATOM 537 C C . TYR A 1 72 ? -11.689 1.441 8.919 1.00 98.38 72 TYR A C 1
ATOM 539 O O . TYR A 1 72 ? -11.938 0.265 9.204 1.00 98.38 72 TYR A O 1
ATOM 547 N N . GLU A 1 73 ? -12.233 2.055 7.876 1.00 98.38 73 GLU A N 1
ATOM 548 C CA . GLU A 1 73 ? -13.246 1.457 6.999 1.00 98.38 73 GLU A CA 1
ATOM 549 C C . GLU A 1 73 ? -12.752 1.260 5.566 1.00 98.38 73 GLU A C 1
ATOM 551 O O . GLU A 1 73 ? -13.412 0.601 4.763 1.00 98.38 73 GLU A O 1
ATOM 556 N N . LYS A 1 74 ? -11.571 1.782 5.231 1.00 98.62 74 LYS A N 1
ATOM 557 C CA . LYS A 1 74 ? -10.934 1.552 3.938 1.00 98.62 74 LYS A CA 1
ATOM 558 C C . LYS A 1 74 ? -9.432 1.351 4.098 1.00 98.62 74 LYS A C 1
ATOM 560 O O . LYS A 1 74 ? -8.801 1.985 4.937 1.00 98.62 74 LYS A O 1
ATOM 565 N N . ILE A 1 75 ? -8.856 0.483 3.272 1.00 98.75 75 ILE A N 1
ATOM 566 C CA . ILE A 1 75 ? -7.406 0.348 3.119 1.00 98.75 75 ILE A CA 1
ATOM 567 C C . ILE A 1 75 ? -7.075 0.425 1.639 1.00 98.75 75 ILE A C 1
ATOM 569 O O . ILE A 1 75 ? -7.655 -0.320 0.854 1.00 98.75 75 ILE A O 1
ATOM 573 N N . VAL A 1 76 ? -6.151 1.296 1.253 1.00 98.69 76 VAL A N 1
ATOM 574 C CA . VAL A 1 76 ? -5.717 1.453 -0.143 1.00 98.69 76 VAL A CA 1
ATOM 575 C C . VAL A 1 76 ? -4.309 0.910 -0.286 1.00 98.69 76 VAL A C 1
ATOM 577 O O . VAL A 1 76 ? -3.436 1.293 0.487 1.00 98.69 76 VAL A O 1
ATOM 580 N N . PHE A 1 77 ? -4.081 0.049 -1.276 1.00 98.38 77 PHE A N 1
ATOM 581 C CA . PHE A 1 77 ? -2.781 -0.560 -1.543 1.00 98.38 77 PHE A CA 1
ATOM 582 C C . PHE A 1 77 ? -2.164 0.013 -2.810 1.00 98.38 77 PHE A C 1
ATOM 584 O O . PHE A 1 77 ? -2.789 0.044 -3.873 1.00 98.38 77 PHE A O 1
ATOM 591 N N . ILE A 1 78 ? -0.913 0.441 -2.692 1.00 97.81 78 ILE A N 1
ATOM 592 C CA . ILE A 1 78 ? -0.146 1.062 -3.766 1.00 97.81 78 ILE A CA 1
ATOM 593 C C . ILE A 1 78 ? 1.172 0.310 -3.928 1.00 97.81 78 ILE A C 1
ATOM 595 O O . ILE A 1 78 ? 1.846 -0.048 -2.959 1.00 97.81 78 ILE A O 1
ATOM 599 N N . VAL A 1 79 ? 1.568 0.115 -5.178 1.00 94.69 79 VAL A N 1
ATOM 600 C CA . VAL A 1 79 ? 2.913 -0.325 -5.551 1.00 94.69 79 VAL A CA 1
ATOM 601 C C . VAL A 1 79 ? 3.629 0.829 -6.238 1.00 94.69 79 VAL A C 1
ATOM 603 O O . VAL A 1 79 ? 3.009 1.594 -6.975 1.00 94.69 79 VAL A O 1
ATOM 606 N N . GLN A 1 80 ? 4.924 0.987 -5.977 1.00 93.75 80 GLN A N 1
ATOM 607 C CA . GLN A 1 80 ? 5.749 1.999 -6.631 1.00 93.75 80 GLN A CA 1
ATOM 608 C C . GLN A 1 80 ? 7.176 1.494 -6.819 1.00 93.75 80 GLN A C 1
ATOM 610 O O . GLN A 1 80 ? 7.662 0.700 -6.015 1.00 93.75 80 GLN A O 1
ATOM 615 N N . ILE A 1 81 ? 7.860 2.033 -7.821 1.00 91.88 81 ILE A N 1
ATOM 616 C CA . ILE A 1 81 ? 9.309 1.943 -7.973 1.00 91.88 81 ILE A CA 1
ATOM 617 C C . ILE A 1 81 ? 9.925 3.118 -7.223 1.00 91.88 81 ILE A C 1
ATOM 619 O O . ILE A 1 81 ? 9.673 4.276 -7.550 1.00 91.88 81 ILE A O 1
ATOM 623 N N . TYR A 1 82 ? 10.743 2.831 -6.217 1.00 90.00 82 TYR A N 1
ATOM 624 C CA . TYR A 1 82 ? 11.431 3.870 -5.460 1.00 90.00 82 TYR A CA 1
ATOM 625 C C . TYR A 1 82 ? 12.483 4.584 -6.325 1.00 90.00 82 TYR A C 1
ATOM 627 O O . TYR A 1 8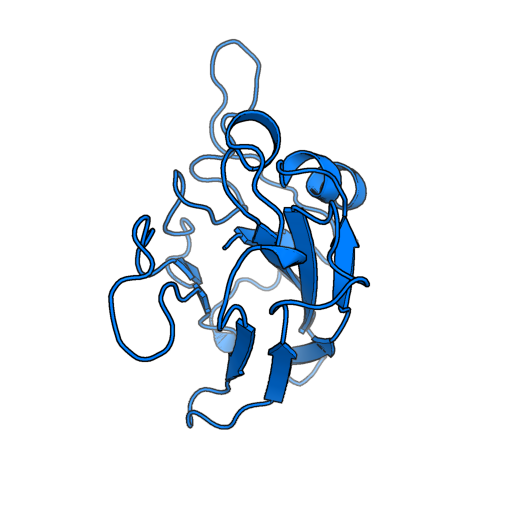2 ? 13.336 3.935 -6.925 1.00 90.00 82 TYR A O 1
ATOM 635 N N . ASN A 1 83 ? 12.442 5.923 -6.369 1.00 91.38 83 ASN A N 1
ATOM 636 C CA . ASN A 1 83 ? 13.330 6.762 -7.190 1.00 91.38 83 ASN A CA 1
ATOM 637 C C . ASN A 1 83 ? 13.327 6.405 -8.690 1.00 91.38 83 ASN A C 1
ATOM 639 O O . ASN A 1 83 ? 14.345 6.578 -9.370 1.00 91.38 83 ASN A O 1
ATOM 643 N N . GLY A 1 84 ? 12.207 5.898 -9.212 1.00 92.62 84 GLY A N 1
ATOM 644 C CA . GLY A 1 84 ? 12.106 5.453 -10.600 1.00 92.62 84 GLY A CA 1
ATOM 645 C C . GLY A 1 84 ? 12.442 6.550 -11.614 1.00 92.62 84 GLY A C 1
ATOM 646 O O . GLY A 1 84 ? 13.078 6.269 -12.627 1.00 92.62 84 GLY A O 1
ATOM 647 N N . GLU A 1 85 ? 12.106 7.813 -11.346 1.00 94.06 85 GLU A N 1
ATOM 648 C CA . GLU A 1 85 ? 12.455 8.922 -12.239 1.00 94.06 85 GLU A CA 1
ATOM 649 C C . GLU A 1 85 ? 13.976 9.120 -12.315 1.00 94.06 85 GLU A C 1
ATOM 651 O O . GLU A 1 85 ? 14.568 9.072 -13.397 1.00 94.06 85 GLU A O 1
ATOM 656 N N . LYS A 1 86 ? 14.634 9.247 -11.159 1.00 95.19 86 LYS A N 1
ATOM 657 C CA . LYS A 1 86 ? 16.091 9.420 -11.068 1.00 95.19 86 LYS A CA 1
ATOM 658 C C . LYS A 1 86 ? 16.854 8.231 -11.657 1.00 95.19 86 LYS A C 1
ATOM 660 O O . LYS A 1 86 ? 17.884 8.423 -12.297 1.00 95.19 86 LYS A O 1
ATOM 665 N N . LEU A 1 87 ? 16.361 7.014 -11.435 1.00 93.62 87 LEU A N 1
ATOM 666 C CA . LEU A 1 87 ? 16.979 5.775 -11.915 1.00 93.62 87 LEU A CA 1
ATOM 667 C C . LEU A 1 87 ? 16.570 5.413 -13.350 1.00 93.62 87 LEU A C 1
ATOM 669 O O . LEU A 1 87 ? 17.024 4.396 -13.869 1.00 93.62 87 LEU A O 1
ATOM 673 N N . GLN A 1 88 ? 15.732 6.227 -14.002 1.00 93.38 88 GLN A N 1
ATOM 674 C CA . GLN A 1 88 ? 15.204 5.967 -15.347 1.00 93.38 88 GLN A CA 1
ATOM 675 C C . GLN A 1 88 ? 14.496 4.601 -15.455 1.00 93.38 88 GLN A C 1
ATOM 677 O O . GLN A 1 88 ? 14.538 3.932 -16.495 1.00 93.38 88 GLN A O 1
ATOM 682 N N . GLN A 1 89 ? 13.826 4.205 -14.374 1.00 92.06 89 GLN A N 1
ATOM 683 C CA . GLN A 1 89 ? 13.039 2.987 -14.232 1.00 92.06 89 GLN A CA 1
ATOM 684 C C . GLN A 1 89 ? 11.537 3.301 -14.278 1.00 92.06 89 GLN A C 1
ATOM 686 O O . GLN A 1 89 ? 11.071 4.352 -13.840 1.00 92.06 89 GLN A O 1
ATOM 691 N N . HIS A 1 90 ? 10.782 2.364 -14.836 1.00 93.56 90 HIS A N 1
ATOM 692 C CA . HIS A 1 90 ? 9.322 2.328 -14.864 1.00 93.56 90 HIS A CA 1
ATOM 693 C C . HIS A 1 90 ? 8.902 0.860 -15.015 1.00 93.56 90 HIS A C 1
ATOM 695 O O . HIS A 1 90 ? 9.724 0.035 -15.421 1.00 93.56 90 HIS A O 1
ATOM 701 N N . PHE A 1 91 ? 7.649 0.521 -14.715 1.00 92.75 91 PHE A N 1
ATOM 702 C CA . PHE A 1 91 ? 7.164 -0.865 -14.712 1.00 92.75 91 PHE A CA 1
ATOM 703 C C . PHE A 1 91 ? 7.413 -1.585 -16.046 1.00 92.75 91 PHE A C 1
ATOM 705 O O . PHE A 1 91 ? 7.880 -2.717 -16.048 1.00 92.75 91 PHE A O 1
ATOM 712 N N . GLY A 1 92 ? 7.277 -0.891 -17.182 1.00 90.69 92 GLY A N 1
ATOM 713 C CA . GLY A 1 92 ? 7.617 -1.449 -18.501 1.00 90.69 92 GLY A CA 1
ATOM 714 C C . GLY A 1 92 ? 9.081 -1.898 -18.699 1.00 90.69 92 GLY A C 1
ATOM 715 O O . GLY A 1 92 ? 9.360 -2.589 -19.673 1.00 90.69 92 GLY A O 1
ATOM 716 N N . LYS A 1 93 ? 10.021 -1.530 -17.813 1.00 90.12 93 LYS A N 1
ATOM 717 C CA . LYS A 1 93 ? 11.420 -2.016 -17.811 1.00 90.12 93 LYS A CA 1
ATOM 718 C C . LYS A 1 93 ? 11.677 -3.136 -16.801 1.00 90.12 93 LYS A C 1
ATOM 720 O O . LYS A 1 93 ? 12.765 -3.708 -16.810 1.00 90.12 93 LYS A O 1
ATOM 725 N N . VAL A 1 94 ? 10.723 -3.423 -15.921 1.00 86.06 94 VAL A N 1
ATOM 726 C CA . VAL A 1 94 ? 10.856 -4.458 -14.894 1.00 86.06 94 VAL A CA 1
ATOM 727 C C . VAL A 1 94 ? 10.276 -5.758 -15.445 1.00 86.06 94 VAL A C 1
ATOM 729 O O . VAL A 1 94 ? 9.164 -5.783 -15.973 1.00 86.06 94 VAL A O 1
ATOM 732 N N . GLN A 1 95 ? 11.054 -6.834 -15.368 1.00 85.88 95 GLN A N 1
ATOM 733 C CA . GLN A 1 95 ? 10.603 -8.171 -15.751 1.00 85.88 95 GLN A CA 1
ATOM 734 C C . GLN A 1 95 ? 9.986 -8.874 -14.546 1.00 85.88 95 GLN A C 1
ATOM 736 O O . GLN A 1 95 ? 10.443 -8.670 -13.425 1.00 85.88 95 GLN A O 1
ATOM 741 N N . ASN A 1 96 ? 8.981 -9.717 -14.790 1.00 84.88 96 ASN A N 1
ATOM 742 C CA . ASN A 1 96 ? 8.287 -10.500 -13.762 1.00 84.88 96 ASN A CA 1
ATOM 743 C C . ASN A 1 96 ? 7.720 -9.647 -12.611 1.00 84.88 96 ASN A C 1
ATOM 745 O O . ASN A 1 96 ? 7.584 -10.122 -11.487 1.00 84.88 96 ASN A O 1
ATOM 749 N N . ALA A 1 97 ? 7.381 -8.387 -12.887 1.00 87.81 97 ALA A N 1
ATOM 750 C CA . ALA A 1 97 ? 6.770 -7.499 -11.917 1.00 87.81 97 ALA A CA 1
ATOM 751 C C . ALA A 1 97 ? 5.284 -7.827 -11.795 1.00 87.81 97 ALA A C 1
ATOM 753 O O . ALA A 1 97 ? 4.533 -7.718 -12.763 1.00 87.81 97 ALA A O 1
ATOM 754 N N . PHE A 1 98 ? 4.833 -8.175 -10.597 1.00 91.31 98 PHE A N 1
ATOM 755 C CA . PHE A 1 98 ? 3.414 -8.344 -10.318 1.00 91.31 98 PHE A CA 1
ATOM 756 C C . PHE A 1 98 ? 3.072 -7.864 -8.912 1.00 91.31 98 PHE A C 1
ATOM 758 O O . PHE A 1 98 ? 3.926 -7.755 -8.036 1.00 91.31 98 PHE A O 1
ATOM 765 N N . ILE A 1 99 ? 1.789 -7.603 -8.697 1.00 94.38 99 ILE A N 1
ATOM 766 C CA . ILE A 1 99 ? 1.210 -7.427 -7.368 1.00 94.38 99 ILE A CA 1
ATOM 767 C C . ILE A 1 99 ? -0.037 -8.294 -7.264 1.00 94.38 99 ILE A C 1
ATOM 769 O O . ILE A 1 99 ? -0.803 -8.416 -8.223 1.00 94.38 99 ILE A O 1
ATOM 773 N N . ARG A 1 100 ? -0.239 -8.916 -6.103 1.00 96.25 100 ARG A N 1
ATOM 774 C CA . ARG A 1 100 ? -1.390 -9.778 -5.844 1.00 96.25 100 ARG A CA 1
ATOM 775 C C . ARG A 1 100 ? -1.948 -9.591 -4.441 1.00 96.25 100 ARG A C 1
ATOM 777 O O . ARG A 1 100 ? -1.248 -9.154 -3.533 1.00 96.25 100 ARG A O 1
ATOM 784 N N . ALA A 1 101 ? -3.212 -9.955 -4.280 1.00 96.81 101 ALA A N 1
ATOM 785 C CA . ALA A 1 101 ? -3.895 -10.067 -3.001 1.00 96.81 101 ALA A CA 1
ATOM 786 C C . ALA A 1 101 ? -4.303 -11.525 -2.789 1.00 96.81 101 ALA A C 1
ATOM 788 O O . ALA A 1 101 ? -4.901 -12.138 -3.675 1.00 96.81 101 ALA A O 1
ATOM 789 N N . VAL A 1 102 ? -4.007 -12.060 -1.608 1.00 96.50 102 VAL A N 1
ATOM 790 C CA . VAL A 1 102 ? -4.377 -13.419 -1.199 1.00 96.50 102 VAL A CA 1
ATOM 791 C C . VAL A 1 102 ? -5.150 -13.379 0.117 1.00 96.50 102 VAL A C 1
ATOM 793 O O . VAL A 1 102 ? -4.917 -12.499 0.949 1.00 96.50 102 VAL A O 1
ATOM 796 N N . ASP A 1 103 ? -6.074 -14.319 0.313 1.00 94.88 103 ASP A N 1
ATOM 797 C CA . ASP A 1 103 ? -6.751 -14.501 1.599 1.00 94.88 103 ASP A CA 1
ATOM 798 C C . ASP A 1 103 ? -5.871 -15.268 2.612 1.00 94.88 103 ASP A C 1
ATOM 800 O O . ASP A 1 103 ? -4.766 -15.722 2.310 1.00 94.88 103 ASP A O 1
ATOM 804 N N . ALA A 1 104 ? -6.371 -15.455 3.839 1.00 91.31 104 ALA A N 1
ATOM 805 C CA . ALA A 1 104 ? -5.649 -16.181 4.892 1.00 91.31 104 ALA A CA 1
ATOM 806 C C . ALA A 1 104 ? -5.401 -17.675 4.583 1.00 91.31 104 ALA A C 1
ATOM 808 O O . ALA A 1 104 ? -4.617 -18.320 5.276 1.00 91.31 104 ALA A O 1
ATOM 809 N N . ARG A 1 105 ? -6.069 -18.235 3.567 1.00 94.62 105 ARG A N 1
ATOM 810 C CA . ARG A 1 105 ? -5.877 -19.604 3.062 1.00 94.62 105 ARG A CA 1
ATOM 811 C C . ARG A 1 105 ? -4.979 -19.626 1.822 1.00 94.62 105 ARG A C 1
ATOM 813 O O . ARG A 1 105 ? -4.869 -20.667 1.180 1.00 94.62 105 ARG A O 1
ATOM 820 N N . ASN A 1 106 ? -4.339 -18.500 1.501 1.00 91.81 106 ASN A N 1
ATOM 821 C CA . ASN A 1 106 ? -3.483 -18.307 0.337 1.00 91.81 106 ASN A CA 1
ATOM 822 C C . ASN A 1 106 ? -4.227 -18.433 -1.009 1.00 91.81 106 ASN A C 1
ATOM 824 O O . ASN A 1 106 ? -3.621 -18.759 -2.029 1.00 91.81 106 ASN A O 1
ATOM 828 N N . ILE A 1 107 ? -5.541 -18.181 -1.026 1.00 95.62 107 ILE A N 1
ATOM 829 C CA . ILE A 1 107 ? -6.334 -18.129 -2.258 1.00 95.62 107 ILE A CA 1
ATOM 830 C C . ILE A 1 107 ? -6.154 -16.745 -2.881 1.00 95.62 107 ILE A C 1
ATOM 832 O O . ILE A 1 107 ? -6.464 -15.735 -2.248 1.00 95.62 107 ILE A O 1
ATOM 836 N N . GLU A 1 108 ? -5.658 -16.696 -4.118 1.00 95.94 108 GLU A N 1
ATOM 837 C CA . GLU A 1 108 ? -5.479 -15.446 -4.860 1.00 95.94 108 GLU A CA 1
ATOM 838 C C . GLU A 1 108 ? -6.836 -14.830 -5.222 1.00 95.94 108 GLU A C 1
ATOM 840 O O . GLU A 1 108 ? -7.679 -15.459 -5.857 1.00 95.94 108 GLU A O 1
ATOM 845 N N . MET A 1 109 ? -7.048 -13.590 -4.782 1.00 94.56 109 MET A N 1
ATOM 846 C CA . MET A 1 109 ? -8.283 -12.832 -4.992 1.00 94.56 109 MET A CA 1
ATOM 847 C C . MET A 1 109 ? -8.157 -11.834 -6.146 1.00 94.56 109 MET A C 1
ATOM 849 O O . MET A 1 109 ? -9.142 -11.527 -6.812 1.00 94.56 109 MET A O 1
ATOM 853 N N . ALA A 1 110 ? -6.955 -11.295 -6.352 1.00 95.06 110 ALA A N 1
ATOM 854 C CA . ALA A 1 110 ? -6.640 -10.370 -7.431 1.00 95.06 110 ALA A CA 1
ATOM 855 C C . ALA A 1 110 ? -5.142 -10.413 -7.738 1.00 95.06 110 ALA A C 1
ATOM 857 O O . ALA A 1 110 ? -4.328 -10.554 -6.823 1.00 95.06 110 ALA A O 1
ATOM 858 N N . ARG A 1 111 ? -4.788 -10.212 -9.007 1.00 94.56 111 ARG A N 1
ATOM 859 C CA . ARG A 1 111 ? -3.407 -10.108 -9.483 1.00 94.56 111 ARG A CA 1
ATOM 860 C C . ARG A 1 111 ? -3.336 -9.137 -10.654 1.00 94.56 111 ARG A C 1
ATOM 862 O O . ARG A 1 111 ? -4.173 -9.202 -11.549 1.00 94.56 111 ARG A O 1
ATOM 869 N N . PHE A 1 112 ? -2.328 -8.270 -10.654 1.00 91.31 112 PHE A N 1
ATOM 870 C CA . PHE A 1 112 ? -1.937 -7.479 -11.820 1.00 91.31 112 PHE A CA 1
ATOM 871 C C . PHE A 1 112 ? -0.514 -7.839 -12.207 1.00 91.31 112 PHE A C 1
ATOM 873 O O . PHE A 1 112 ? 0.387 -7.819 -11.366 1.00 91.31 112 PHE A O 1
ATOM 880 N N . ASP A 1 113 ? -0.334 -8.139 -13.488 1.00 90.94 113 ASP A N 1
ATOM 881 C CA . ASP A 1 113 ? 0.978 -8.210 -14.111 1.00 90.94 113 ASP A CA 1
ATOM 882 C C . ASP A 1 113 ? 1.367 -6.805 -14.585 1.00 90.94 113 ASP A C 1
ATOM 884 O O . ASP A 1 113 ? 0.615 -6.146 -15.305 1.00 90.94 113 ASP A O 1
ATOM 888 N N . LEU A 1 114 ? 2.517 -6.335 -14.119 1.00 85.44 114 LEU A N 1
ATOM 889 C CA . LEU A 1 114 ? 3.090 -5.020 -14.404 1.00 85.44 114 LEU A CA 1
ATOM 890 C C . LEU A 1 114 ? 4.235 -5.118 -15.421 1.00 85.44 114 LEU A C 1
ATOM 892 O O . LEU A 1 114 ? 4.828 -4.102 -15.788 1.00 85.44 114 LEU A O 1
ATOM 896 N N . SER A 1 115 ? 4.575 -6.333 -15.854 1.00 82.81 115 SER A N 1
ATOM 897 C CA . SER A 1 115 ? 5.773 -6.617 -16.633 1.00 82.81 115 SER A CA 1
ATOM 898 C C . SER A 1 115 ? 5.664 -6.112 -18.067 1.00 82.81 115 SER A C 1
ATOM 900 O O . SER A 1 115 ? 4.696 -6.393 -18.770 1.00 82.81 115 SER A O 1
ATOM 902 N N . GLY A 1 116 ? 6.722 -5.444 -18.536 1.00 66.06 116 GLY A N 1
ATOM 903 C CA . GLY A 1 116 ? 7.149 -5.456 -19.946 1.00 66.06 116 GLY A CA 1
ATOM 904 C C . GLY A 1 116 ? 6.182 -4.929 -21.019 1.00 66.06 116 GLY A C 1
ATOM 905 O O . GLY A 1 116 ? 6.481 -5.056 -22.205 1.00 66.06 116 GLY A O 1
ATOM 906 N N . GLY A 1 117 ? 5.039 -4.346 -20.651 1.00 72.19 117 GLY A N 1
ATOM 907 C CA . GLY A 1 117 ? 4.037 -3.856 -21.598 1.00 72.19 117 GLY A CA 1
ATOM 908 C C . GLY A 1 117 ? 4.206 -2.370 -21.948 1.00 72.19 117 GLY A C 1
ATOM 909 O O . GLY A 1 117 ? 4.515 -1.569 -21.062 1.00 72.19 117 GLY A O 1
ATOM 910 N N . PRO A 1 118 ? 3.917 -1.944 -23.196 1.00 80.19 118 PRO A N 1
ATOM 911 C CA . PRO A 1 118 ? 3.920 -0.526 -23.571 1.00 80.19 118 PRO A CA 1
ATOM 912 C C . PRO A 1 118 ? 2.912 0.308 -22.761 1.00 80.19 118 PRO A C 1
ATOM 914 O O . PRO A 1 118 ? 3.142 1.494 -22.550 1.00 80.19 118 PRO A O 1
ATOM 917 N N . ALA A 1 119 ? 1.848 -0.311 -22.233 1.00 84.19 119 ALA A N 1
ATOM 918 C CA . ALA A 1 119 ? 0.893 0.329 -21.321 1.00 84.19 119 ALA A CA 1
ATOM 919 C C . ALA A 1 119 ? 1.522 0.788 -19.988 1.00 84.19 119 ALA A C 1
ATOM 921 O O . ALA A 1 119 ? 1.005 1.689 -19.335 1.00 84.19 119 ALA A O 1
ATOM 922 N N . PHE A 1 120 ? 2.655 0.196 -19.604 1.00 90.50 120 PHE A N 1
ATOM 923 C CA . PHE A 1 120 ? 3.408 0.526 -18.395 1.00 90.50 120 PHE A CA 1
ATOM 924 C C . PHE A 1 120 ? 4.704 1.296 -18.701 1.00 90.50 120 PHE A C 1
ATOM 926 O O . PHE A 1 120 ? 5.578 1.453 -17.837 1.00 90.50 120 PHE A O 1
ATOM 933 N N . ALA A 1 121 ? 4.848 1.797 -19.933 1.00 90.75 121 ALA A N 1
ATOM 934 C CA . ALA A 1 121 ? 5.878 2.769 -20.265 1.00 90.75 121 ALA A CA 1
ATOM 935 C C . ALA A 1 121 ? 5.656 4.047 -19.442 1.00 90.75 121 ALA A C 1
ATOM 937 O O . ALA A 1 121 ? 4.531 4.526 -19.310 1.00 90.75 121 ALA A O 1
ATOM 938 N N . SER A 1 122 ? 6.731 4.561 -18.842 1.00 92.75 122 SER A N 1
ATOM 939 C CA . SER A 1 122 ? 6.721 5.741 -17.958 1.00 92.75 122 SER A CA 1
ATOM 940 C C . SER A 1 122 ? 5.914 5.619 -16.655 1.00 92.75 122 SER A C 1
ATOM 942 O O . SER A 1 122 ? 5.998 6.521 -15.827 1.00 92.75 122 SER A O 1
ATOM 944 N N . GLN A 1 123 ? 5.203 4.512 -16.414 1.00 95.56 123 GLN A N 1
ATOM 945 C CA . GLN A 1 123 ? 4.427 4.296 -15.187 1.00 95.56 123 GLN A CA 1
ATOM 946 C C . GLN A 1 123 ? 5.330 3.801 -14.053 1.00 95.56 123 GLN A C 1
ATOM 948 O O . GLN A 1 123 ? 6.057 2.818 -14.212 1.00 95.56 123 GLN A O 1
ATOM 953 N N . ARG A 1 124 ? 5.302 4.477 -12.903 1.00 95.56 124 ARG A N 1
ATOM 954 C CA . ARG A 1 124 ? 6.215 4.225 -11.771 1.00 95.56 124 ARG A CA 1
ATOM 955 C C . ARG A 1 124 ? 5.492 3.915 -10.471 1.00 95.56 124 ARG A C 1
ATOM 957 O O . ARG A 1 124 ? 6.121 3.420 -9.541 1.00 95.56 124 ARG A O 1
ATOM 964 N N . SER A 1 125 ? 4.193 4.169 -10.399 1.00 96.38 125 SER A N 1
ATOM 965 C CA . SER A 1 125 ? 3.347 3.726 -9.296 1.00 96.38 125 SER A CA 1
ATOM 966 C C . SER A 1 125 ? 1.960 3.340 -9.790 1.00 96.38 125 SER A C 1
ATOM 968 O O . SER A 1 125 ? 1.593 3.632 -10.925 1.00 96.38 125 SER A O 1
ATOM 970 N N . MET A 1 126 ? 1.205 2.625 -8.963 1.00 95.88 126 MET A N 1
ATOM 971 C CA . MET A 1 126 ? -0.151 2.195 -9.287 1.00 95.88 126 MET A CA 1
ATOM 972 C C . MET A 1 126 ? -0.971 2.026 -8.012 1.00 95.88 126 MET A C 1
ATOM 974 O O . MET A 1 126 ? -0.503 1.399 -7.056 1.00 95.88 126 MET A O 1
ATOM 978 N N . VAL A 1 127 ? -2.209 2.521 -8.020 1.00 97.62 127 VAL A N 1
ATOM 979 C CA . VAL A 1 127 ? -3.221 2.106 -7.042 1.00 97.62 127 VAL A CA 1
ATOM 980 C C . VAL A 1 127 ? -3.709 0.720 -7.455 1.00 97.62 127 VAL A C 1
ATOM 982 O O . VAL A 1 127 ? -4.402 0.561 -8.459 1.00 97.62 127 VAL A O 1
ATOM 985 N N . PHE A 1 128 ? -3.311 -0.303 -6.703 1.00 97.56 128 PHE A N 1
ATOM 986 C CA . PHE A 1 128 ? -3.597 -1.697 -7.038 1.00 97.56 128 PHE A CA 1
ATOM 987 C C . PHE A 1 128 ? -5.033 -2.073 -6.692 1.00 97.56 128 PHE A C 1
ATOM 989 O O . PHE A 1 128 ? -5.801 -2.493 -7.559 1.00 97.56 128 PHE A O 1
ATOM 996 N N . ALA A 1 129 ? -5.393 -1.928 -5.424 1.00 98.06 129 ALA A N 1
ATOM 997 C CA . ALA A 1 129 ? -6.681 -2.347 -4.908 1.00 98.06 129 ALA A CA 1
ATOM 998 C C . ALA A 1 129 ? -7.027 -1.558 -3.649 1.00 98.06 129 ALA A C 1
ATOM 1000 O O . ALA A 1 129 ? -6.154 -0.985 -2.992 1.00 98.06 129 ALA A O 1
ATOM 1001 N N . GLU A 1 130 ? -8.301 -1.593 -3.281 1.00 98.19 130 GLU A N 1
ATOM 1002 C CA . GLU A 1 130 ? -8.745 -1.186 -1.957 1.00 98.19 130 GLU A CA 1
ATOM 1003 C C . GLU A 1 130 ? -9.544 -2.296 -1.275 1.00 98.19 130 GLU A C 1
ATOM 1005 O O . GLU A 1 130 ? -10.251 -3.071 -1.920 1.00 98.19 130 GLU A O 1
ATOM 1010 N N . LEU A 1 131 ? -9.431 -2.359 0.046 1.00 98.25 131 LEU A N 1
ATOM 1011 C CA . LEU A 1 131 ? -10.350 -3.089 0.906 1.00 98.25 131 LEU A CA 1
ATOM 1012 C C . LEU A 1 131 ? -11.331 -2.090 1.506 1.00 98.25 131 LEU A C 1
ATOM 1014 O O . LEU A 1 131 ? -10.911 -1.067 2.041 1.00 98.25 131 LEU A O 1
ATOM 1018 N N . ILE A 1 132 ? -12.621 -2.395 1.432 1.00 98.19 132 ILE A N 1
ATOM 1019 C CA . ILE A 1 132 ? -13.703 -1.594 2.007 1.00 98.19 132 ILE A CA 1
ATOM 1020 C C . ILE A 1 132 ? -14.392 -2.441 3.069 1.00 98.19 132 ILE A C 1
ATOM 1022 O O . ILE A 1 132 ? -14.743 -3.593 2.806 1.00 98.19 132 ILE A O 1
ATOM 1026 N N . ARG A 1 133 ? -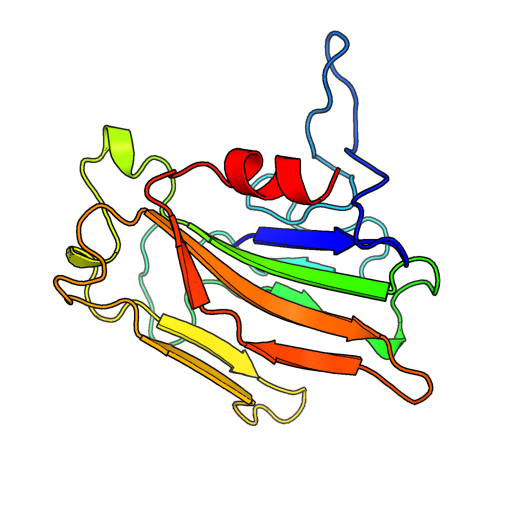14.563 -1.893 4.268 1.00 97.88 133 ARG A N 1
ATOM 1027 C CA . ARG A 1 133 ? -15.293 -2.550 5.345 1.00 97.88 133 ARG A CA 1
ATOM 1028 C C . ARG A 1 133 ? -16.783 -2.531 5.012 1.00 97.88 133 ARG A C 1
ATOM 1030 O O . ARG A 1 133 ? -17.341 -1.505 4.643 1.00 97.88 133 ARG A O 1
ATOM 1037 N N . GLU A 1 134 ? -17.421 -3.679 5.152 1.00 95.88 134 GLU A N 1
ATOM 1038 C CA . GLU A 1 134 ? -18.861 -3.869 5.013 1.00 95.88 134 GLU A CA 1
ATOM 1039 C C . GLU A 1 134 ? -19.433 -4.380 6.342 1.00 95.88 134 GLU A C 1
ATOM 1041 O O . GLU A 1 134 ? -18.693 -4.766 7.250 1.00 95.88 134 GLU A O 1
ATOM 1046 N N . ALA A 1 135 ? -20.762 -4.428 6.462 1.00 93.12 135 ALA A N 1
ATOM 1047 C CA . ALA A 1 135 ? -21.438 -4.836 7.697 1.00 93.12 135 ALA A CA 1
ATOM 1048 C C . ALA A 1 135 ? -20.993 -6.216 8.223 1.00 93.12 135 ALA A C 1
ATOM 1050 O O . ALA A 1 135 ? -20.984 -6.446 9.430 1.00 93.12 135 ALA A O 1
ATOM 1051 N N . THR A 1 136 ? -20.623 -7.133 7.326 1.00 92.12 136 THR A N 1
ATOM 1052 C CA . THR A 1 136 ? -20.269 -8.521 7.663 1.00 92.12 136 THR A CA 1
ATOM 1053 C C . THR A 1 136 ? -18.820 -8.881 7.341 1.00 92.12 136 THR A C 1
ATOM 1055 O O . THR A 1 136 ? -18.476 -10.062 7.351 1.00 92.12 136 THR A O 1
ATOM 1058 N N . GLY A 1 137 ? -17.959 -7.909 7.027 1.00 94.81 137 GLY A N 1
ATOM 1059 C CA . GLY A 1 137 ? -16.565 -8.202 6.705 1.00 94.81 137 GLY A CA 1
ATOM 1060 C C . GLY A 1 137 ? -15.884 -7.127 5.875 1.00 94.81 137 GLY A C 1
ATOM 1061 O O . GLY A 1 137 ? -16.053 -5.937 6.111 1.00 94.81 137 GLY A O 1
ATOM 1062 N N . TRP A 1 138 ? -15.072 -7.569 4.920 1.00 97.25 138 TRP A N 1
ATOM 1063 C CA . TRP A 1 138 ? -14.303 -6.700 4.041 1.00 97.25 138 TRP A CA 1
ATOM 1064 C C . TRP A 1 138 ? -14.450 -7.154 2.598 1.00 97.25 138 TRP A C 1
ATOM 1066 O O . TRP A 1 138 ? -14.379 -8.348 2.302 1.00 97.25 138 TRP A O 1
ATOM 1076 N N . LYS A 1 139 ? -14.595 -6.188 1.699 1.00 96.75 139 LYS A N 1
ATOM 1077 C CA . LYS A 1 139 ? -14.666 -6.401 0.261 1.00 96.75 139 LYS A CA 1
ATOM 1078 C C . LYS A 1 139 ? -13.421 -5.852 -0.41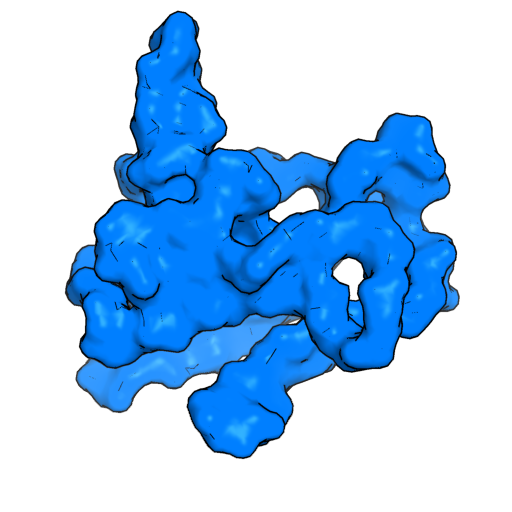1 1.00 96.75 139 LYS A C 1
ATOM 1080 O O . LYS A 1 139 ? -13.086 -4.683 -0.243 1.00 96.75 139 LYS A O 1
ATOM 1085 N N . LEU A 1 140 ? -12.764 -6.693 -1.203 1.00 97.69 140 LEU A N 1
ATOM 1086 C CA . LEU A 1 140 ? -11.671 -6.277 -2.076 1.00 97.69 140 LEU A CA 1
ATOM 1087 C C . LEU A 1 140 ? -12.240 -5.718 -3.385 1.00 97.69 140 LEU A C 1
ATOM 1089 O O . LEU A 1 140 ? -13.040 -6.381 -4.048 1.00 97.69 140 LEU A O 1
ATOM 1093 N N . ARG A 1 141 ? -11.796 -4.523 -3.779 1.00 97.31 141 ARG A N 1
ATOM 1094 C CA . ARG A 1 141 ? -12.004 -3.960 -5.117 1.00 97.31 141 ARG A CA 1
ATOM 1095 C C . ARG A 1 141 ? -10.652 -3.781 -5.802 1.00 97.31 141 ARG A C 1
ATOM 1097 O O . ARG A 1 141 ? -9.835 -2.983 -5.352 1.00 97.31 141 ARG A O 1
ATOM 1104 N N . ALA A 1 142 ? -10.439 -4.497 -6.903 1.00 96.38 142 ALA A N 1
ATOM 1105 C CA . ALA A 1 142 ? -9.320 -4.238 -7.805 1.00 96.38 142 ALA A CA 1
ATOM 1106 C C . ALA A 1 142 ? -9.506 -2.873 -8.496 1.00 96.38 142 ALA A C 1
ATOM 1108 O O . ALA A 1 142 ? -10.620 -2.546 -8.908 1.00 96.38 142 ALA A O 1
ATOM 1109 N N . ILE A 1 143 ? -8.435 -2.080 -8.588 1.00 96.50 143 ILE A N 1
ATOM 1110 C CA . ILE A 1 143 ? -8.436 -0.733 -9.184 1.00 96.50 143 ILE A CA 1
ATOM 1111 C C . ILE A 1 143 ? -7.539 -0.724 -10.426 1.00 96.50 143 ILE A C 1
ATOM 1113 O O . ILE A 1 143 ? -8.047 -0.593 -11.533 1.00 96.50 143 ILE A O 1
ATOM 1117 N N . GLY A 1 144 ? -6.232 -0.939 -10.260 1.00 93.69 144 GLY A N 1
ATOM 1118 C CA . GLY A 1 144 ? -5.292 -1.021 -11.381 1.00 93.69 144 GLY A CA 1
ATOM 1119 C C . GLY A 1 144 ? -5.055 0.307 -12.105 1.00 93.69 144 GLY A C 1
ATOM 1120 O O . GLY A 1 144 ? -4.933 0.315 -13.325 1.00 93.69 144 GLY A O 1
ATOM 1121 N N . GLU A 1 145 ? -5.007 1.425 -11.378 1.00 94.81 145 GLU A N 1
ATOM 1122 C CA . GLU A 1 145 ? -4.798 2.762 -11.953 1.00 94.81 145 GLU A CA 1
ATOM 1123 C C . GLU A 1 145 ? -3.313 3.156 -11.876 1.00 94.81 145 GLU A C 1
ATOM 1125 O O . GLU A 1 145 ? -2.817 3.444 -10.777 1.00 94.81 145 GLU A O 1
ATOM 1130 N N . PRO A 1 146 ? -2.565 3.131 -12.999 1.00 94.50 146 PRO A N 1
ATOM 1131 C CA . PRO A 1 146 ? -1.153 3.491 -13.013 1.00 94.50 146 PRO A CA 1
ATOM 1132 C C . PRO A 1 146 ? -0.949 5.010 -12.969 1.00 94.50 146 PRO A C 1
ATOM 1134 O O . PRO A 1 146 ? -1.838 5.800 -13.284 1.00 94.50 146 PRO A O 1
ATOM 1137 N N . SER A 1 147 ? 0.254 5.419 -12.582 1.00 96.00 147 SER A N 1
ATOM 1138 C CA . SER A 1 147 ? 0.689 6.809 -12.526 1.00 96.00 147 SER A CA 1
ATOM 1139 C C . SER A 1 147 ? 2.160 6.932 -12.901 1.00 96.00 147 SER A C 1
ATOM 1141 O O . SER A 1 147 ? 2.998 6.095 -12.543 1.00 96.00 147 SER A O 1
ATOM 1143 N N . GLU A 1 148 ? 2.495 8.030 -13.575 1.00 96.25 148 GLU A N 1
ATOM 1144 C CA . GLU A 1 148 ? 3.875 8.377 -13.907 1.00 96.25 148 GLU A CA 1
ATOM 1145 C C . GLU A 1 148 ? 4.689 8.799 -12.677 1.00 96.25 148 GLU A C 1
ATOM 1147 O O . GLU A 1 148 ? 5.920 8.745 -12.705 1.00 96.25 148 GLU A O 1
ATOM 1152 N N . SER A 1 149 ? 4.035 9.192 -11.580 1.00 96.56 149 SER A N 1
ATOM 1153 C CA . SER A 1 149 ? 4.732 9.573 -10.351 1.00 96.56 149 SER A CA 1
ATOM 1154 C C . SER A 1 149 ? 5.399 8.362 -9.698 1.00 96.56 149 SER A C 1
ATOM 1156 O O . SER A 1 149 ? 4.792 7.299 -9.576 1.00 96.56 149 SER A O 1
ATOM 1158 N N . ASP A 1 150 ? 6.628 8.530 -9.214 1.00 95.19 150 ASP A N 1
ATOM 1159 C CA . ASP A 1 150 ? 7.341 7.564 -8.366 1.00 95.19 150 ASP A CA 1
ATOM 1160 C C . ASP A 1 150 ? 7.193 7.861 -6.861 1.00 95.19 150 ASP A C 1
ATOM 1162 O O . ASP A 1 150 ? 7.861 7.253 -6.022 1.00 95.19 150 ASP A O 1
ATOM 1166 N N . SER A 1 151 ? 6.292 8.782 -6.506 1.00 95.69 151 SER A N 1
ATOM 1167 C CA . SER A 1 151 ? 6.014 9.175 -5.129 1.00 95.69 151 SER A CA 1
ATOM 1168 C C . SER A 1 151 ? 4.566 8.891 -4.759 1.00 95.69 151 SER A C 1
ATOM 1170 O O . SER A 1 151 ? 3.645 9.539 -5.268 1.00 95.69 151 SER A O 1
ATOM 1172 N N . PHE A 1 152 ? 4.348 7.991 -3.796 1.00 95.38 152 PHE A N 1
ATOM 1173 C CA . PHE A 1 152 ? 3.015 7.710 -3.255 1.00 95.38 152 PHE A CA 1
ATOM 1174 C C . PHE A 1 152 ? 2.325 8.943 -2.658 1.00 95.38 152 PHE A C 1
ATOM 1176 O O . PHE A 1 152 ? 1.105 8.952 -2.520 1.00 95.38 152 PHE A O 1
ATOM 1183 N N . VAL A 1 153 ? 3.074 10.002 -2.328 1.00 95.81 153 VAL A N 1
ATOM 1184 C CA . VAL A 1 153 ? 2.507 11.270 -1.846 1.00 95.81 153 VAL A CA 1
ATOM 1185 C C . VAL A 1 153 ? 1.586 11.896 -2.898 1.00 95.81 153 VAL A C 1
ATOM 1187 O O . VAL A 1 153 ? 0.622 12.569 -2.541 1.00 95.81 153 VAL A O 1
ATOM 1190 N N . SER A 1 154 ? 1.834 11.654 -4.190 1.00 96.75 154 SER A N 1
ATOM 1191 C CA . SER A 1 154 ? 0.920 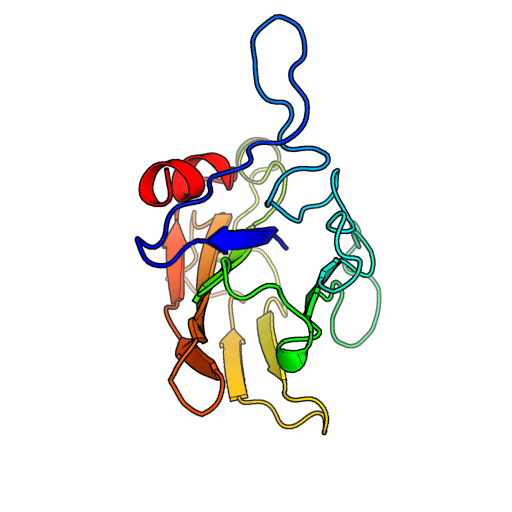12.076 -5.258 1.00 96.75 154 SER A CA 1
ATOM 1192 C C . SER A 1 154 ? -0.468 11.444 -5.106 1.00 96.75 154 SER A C 1
ATOM 1194 O O . SER A 1 154 ? -1.463 12.160 -5.193 1.00 96.75 154 SER A O 1
ATOM 1196 N N . HIS A 1 155 ? -0.526 10.149 -4.777 1.00 97.38 155 HIS A N 1
ATOM 1197 C CA . HIS A 1 155 ? -1.764 9.421 -4.489 1.00 97.38 155 HIS A CA 1
ATOM 1198 C C . HIS A 1 155 ? -2.397 9.869 -3.175 1.00 97.38 155 HIS A C 1
ATOM 1200 O O . HIS A 1 155 ? -3.608 10.066 -3.122 1.00 97.38 155 HIS A O 1
ATOM 1206 N N . LEU A 1 156 ? -1.585 10.078 -2.130 1.00 96.81 156 LEU A N 1
ATOM 1207 C CA . LEU A 1 156 ? -2.051 10.463 -0.792 1.00 96.81 156 LEU A CA 1
ATOM 1208 C C . LEU A 1 156 ? -2.948 11.706 -0.814 1.00 96.81 156 LEU A C 1
ATOM 1210 O O . LEU A 1 156 ? -3.911 11.764 -0.060 1.00 96.81 156 LEU A O 1
ATOM 1214 N N . ARG A 1 157 ? -2.697 12.668 -1.712 1.00 95.38 157 ARG A N 1
ATOM 1215 C CA . ARG A 1 157 ? -3.513 13.891 -1.849 1.00 95.38 157 ARG A CA 1
ATOM 1216 C C . ARG A 1 157 ? -4.997 13.619 -2.094 1.00 95.38 157 ARG A C 1
ATOM 1218 O O . ARG A 1 157 ? -5.825 14.410 -1.660 1.00 95.38 157 ARG A O 1
ATOM 1225 N N . ASN A 1 158 ? -5.339 12.509 -2.743 1.00 95.94 158 ASN A N 1
ATOM 1226 C CA . ASN A 1 158 ? -6.733 12.127 -2.987 1.00 95.94 158 ASN A CA 1
ATOM 1227 C C . ASN A 1 158 ? -7.410 11.560 -1.722 1.00 95.94 158 ASN A C 1
ATOM 1229 O O . ASN A 1 158 ? -8.639 11.556 -1.605 1.00 95.94 158 ASN A O 1
ATOM 1233 N N . TYR A 1 159 ? -6.604 11.129 -0.752 1.00 97.00 159 TYR A N 1
ATOM 1234 C CA . TYR A 1 159 ? -7.014 10.498 0.500 1.00 97.00 159 TYR A CA 1
ATOM 1235 C C . TYR A 1 159 ? -6.798 11.398 1.725 1.00 97.00 159 TYR A C 1
ATOM 1237 O O . TYR A 1 159 ? -6.884 10.900 2.840 1.00 97.00 159 TYR A O 1
ATOM 1245 N N . MET A 1 160 ? -6.552 12.701 1.548 1.00 92.69 160 MET A N 1
ATOM 1246 C CA . MET A 1 160 ? -6.586 13.698 2.633 1.00 92.69 160 MET A CA 1
ATOM 1247 C C . MET A 1 160 ? -7.926 14.422 2.701 1.00 92.69 160 MET A C 1
ATOM 1249 O O . MET A 1 160 ? -8.564 14.574 1.631 1.00 92.69 160 MET A O 1
#

Secondary structure (DSSP, 8-state):
-EEEEE-TTS-------EETTEE--TTSSEEBTTB-B-TTSSEEE----SS--SSS-SS-EEE-GGGS-TT--EEEEEEE-TTTTTTT--GGG-SS-EEEEE-TT--EEEEEE-SS-GGGTT--EEEEEEEEEETTEEEEEEEEEEES-S-THHHHGGG-